Protein AF-A0A496ZUR7-F1 (afdb_monomer_lite)

Radius of gyration: 17.66 Å; chains: 1; bounding box: 45×41×54 Å

Sequence (182 aa):
MNDKGINNLSIQTRVDELNDFTLLHKNFGNVAFRAIQKNNFYSGFSVGMERITRLLKEDKFDIESFRQNPIDGVREFIHGYFADRGGNMPDIFIEGNTVFLETKFCKNCLTIEAEKLAEQCHEDVCAIYCRTFAKGIVSVLEELFPEIVINFYNVSSRRDGKDSDCREAFQILSPKRVENPS

Secondary structure (DSSP, 8-state):
-------TT-HHHHHHHHHHHHHHHHHHTHHHHHHHHHHHHHHHHHHHHHHHHHHHHTT---HHHHHH-HHHHHHHHHHHHHHHH-S-PPEEEEETTEEEEEE-TTS--HHHHHHTTSS---TTHHIIIIIHHHHHHHHHHHHH-TT-EEEEEEEE-TTS-TTPPEEEEEEEE---------

pLDDT: mean 85.4, std 15.64, range [27.67, 97.81]

Structure (mmCIF, N/CA/C/O backbone):
data_AF-A0A496ZUR7-F1
#
_entry.id   AF-A0A496ZUR7-F1
#
loop_
_atom_site.group_PDB
_atom_site.id
_atom_site.type_symbol
_atom_site.label_atom_id
_atom_site.label_alt_id
_atom_site.label_comp_id
_atom_site.label_asym_id
_atom_site.label_entity_id
_atom_site.label_seq_id
_atom_site.pdbx_PDB_ins_code
_atom_site.Cartn_x
_atom_site.Cartn_y
_atom_site.Cartn_z
_atom_site.occupancy
_atom_site.B_iso_or_equiv
_atom_site.auth_seq_id
_atom_site.auth_comp_id
_atom_site.auth_asym_id
_atom_site.auth_atom_id
_atom_site.pdbx_PDB_model_num
ATOM 1 N N . MET A 1 1 ? 8.701 24.672 2.857 1.00 30.58 1 MET A N 1
ATOM 2 C CA . MET A 1 1 ? 8.642 23.196 2.898 1.00 30.58 1 MET A CA 1
ATOM 3 C C . MET A 1 1 ? 7.783 22.786 1.721 1.00 30.58 1 MET A C 1
ATOM 5 O O . MET A 1 1 ? 6.652 23.235 1.657 1.00 30.58 1 MET A O 1
ATOM 9 N N . ASN A 1 2 ? 8.370 22.124 0.722 1.00 27.67 2 ASN A N 1
ATOM 10 C CA . ASN A 1 2 ? 7.708 21.892 -0.562 1.00 27.67 2 ASN A CA 1
ATOM 11 C C . ASN A 1 2 ? 6.607 20.835 -0.434 1.00 27.67 2 ASN A C 1
ATOM 13 O O . ASN A 1 2 ? 6.878 19.721 0.008 1.00 27.67 2 ASN A O 1
ATOM 17 N N . ASP A 1 3 ? 5.418 21.216 -0.896 1.00 30.64 3 ASP A N 1
ATOM 18 C CA . ASP A 1 3 ? 4.193 20.442 -1.132 1.00 30.64 3 ASP A CA 1
ATOM 19 C C . ASP A 1 3 ? 4.401 19.287 -2.135 1.00 30.64 3 ASP A C 1
ATOM 21 O O . ASP A 1 3 ? 3.791 19.215 -3.199 1.00 30.64 3 ASP A O 1
ATOM 25 N N . LYS A 1 4 ? 5.295 18.347 -1.824 1.00 31.62 4 LYS A N 1
ATOM 26 C CA . LYS A 1 4 ? 5.399 17.070 -2.540 1.00 31.62 4 LYS A CA 1
ATOM 27 C C . LYS A 1 4 ? 4.630 15.980 -1.800 1.00 31.62 4 LYS A C 1
ATOM 29 O O . LYS A 1 4 ? 5.147 14.888 -1.586 1.00 31.62 4 LYS A O 1
ATOM 34 N N . GLY A 1 5 ? 3.369 16.258 -1.465 1.00 33.16 5 GLY A N 1
ATOM 35 C CA . GLY A 1 5 ? 2.392 15.174 -1.463 1.00 33.16 5 GLY A CA 1
ATOM 36 C C . GLY A 1 5 ? 2.469 14.547 -2.850 1.00 33.16 5 GLY A C 1
ATOM 37 O O . GLY A 1 5 ? 2.385 15.264 -3.847 1.00 33.16 5 GLY A O 1
ATOM 38 N N . ILE A 1 6 ? 2.785 13.257 -2.932 1.00 39.66 6 ILE A N 1
ATOM 39 C CA . ILE A 1 6 ? 3.025 12.580 -4.205 1.00 39.66 6 ILE A CA 1
ATOM 40 C C . ILE A 1 6 ? 1.783 12.795 -5.075 1.00 39.66 6 ILE A C 1
ATOM 42 O O . ILE A 1 6 ? 0.742 12.189 -4.820 1.00 39.66 6 ILE A O 1
ATOM 46 N N . ASN A 1 7 ? 1.864 13.667 -6.086 1.00 41.81 7 ASN A N 1
ATOM 47 C CA . ASN A 1 7 ? 0.781 13.852 -7.044 1.00 41.81 7 ASN A CA 1
ATOM 48 C C . ASN A 1 7 ? 0.813 12.658 -8.010 1.00 41.81 7 ASN A C 1
ATOM 50 O O . ASN A 1 7 ? 1.237 12.737 -9.161 1.00 41.81 7 ASN A O 1
ATOM 54 N N . ASN A 1 8 ? 0.423 11.506 -7.462 1.00 53.69 8 ASN A N 1
ATOM 55 C CA . ASN A 1 8 ? 0.511 10.148 -7.998 1.00 53.69 8 ASN A CA 1
ATOM 56 C C . ASN A 1 8 ? -0.428 9.893 -9.193 1.00 53.69 8 ASN A C 1
ATOM 58 O O . ASN A 1 8 ? -0.596 8.747 -9.619 1.00 53.69 8 ASN A O 1
ATOM 62 N N . LEU A 1 9 ? -1.055 10.954 -9.703 1.00 63.47 9 LEU A N 1
ATOM 63 C CA . LEU A 1 9 ? -2.026 10.938 -10.791 1.00 63.47 9 LEU A CA 1
ATOM 64 C C . LEU A 1 9 ? -1.414 11.345 -12.142 1.00 63.47 9 LEU A C 1
ATOM 66 O O . LEU A 1 9 ? -2.083 11.231 -13.165 1.00 63.47 9 LEU A O 1
ATOM 70 N N . SER A 1 10 ? -0.155 11.795 -12.171 1.00 80.69 10 SER A N 1
ATOM 71 C CA . SER A 1 10 ? 0.547 12.110 -13.419 1.00 80.69 10 SER A CA 1
ATOM 72 C C . SER A 1 10 ? 1.146 10.854 -14.050 1.00 80.69 10 SER A C 1
ATOM 74 O O . SER A 1 10 ? 1.972 10.172 -13.439 1.00 80.69 10 SER A O 1
ATOM 76 N N . ILE A 1 11 ? 0.777 10.584 -15.305 1.00 85.25 11 ILE A N 1
ATOM 77 C CA . ILE A 1 11 ? 1.391 9.511 -16.095 1.00 85.25 11 ILE A CA 1
ATOM 78 C C . ILE A 1 11 ? 2.898 9.736 -16.277 1.00 85.25 11 ILE A C 1
ATOM 80 O O . ILE A 1 11 ? 3.657 8.781 -16.174 1.00 85.25 11 ILE A O 1
ATOM 84 N N . GLN A 1 12 ? 3.351 10.986 -16.454 1.00 87.88 12 GLN A N 1
ATOM 85 C CA . GLN A 1 12 ? 4.775 11.285 -16.644 1.00 87.88 12 GLN A CA 1
ATOM 86 C C . GLN A 1 12 ? 5.589 10.941 -15.398 1.00 87.88 12 GLN A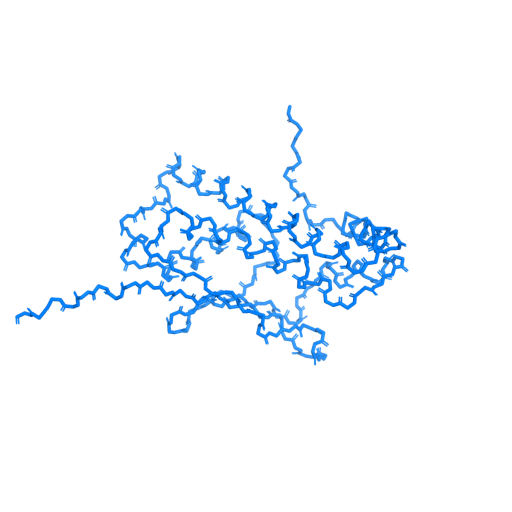 C 1
ATOM 88 O O . GLN A 1 12 ? 6.619 10.291 -15.501 1.00 87.88 12 GLN A O 1
ATOM 93 N N . THR A 1 13 ? 5.083 11.292 -14.212 1.00 85.94 13 THR A N 1
ATOM 94 C CA . THR A 1 13 ? 5.741 10.930 -12.949 1.00 85.94 13 THR A CA 1
ATOM 95 C C . THR A 1 13 ? 5.889 9.418 -12.823 1.00 85.94 13 THR A C 1
ATOM 97 O O . THR A 1 13 ? 6.936 8.938 -12.406 1.00 85.94 13 THR A O 1
ATOM 100 N N . ARG A 1 14 ? 4.868 8.659 -13.237 1.00 85.88 14 ARG A N 1
ATOM 101 C CA . ARG A 1 14 ? 4.922 7.197 -13.230 1.00 85.88 14 ARG A CA 1
ATOM 102 C C . ARG A 1 14 ? 5.961 6.656 -14.214 1.00 85.88 14 ARG A C 1
ATOM 104 O O . ARG A 1 14 ? 6.659 5.711 -13.879 1.00 85.88 14 ARG A O 1
ATOM 111 N N . VAL A 1 15 ? 6.069 7.238 -15.409 1.00 90.06 15 VAL A N 1
ATOM 112 C CA . VAL A 1 15 ? 7.092 6.860 -16.400 1.00 90.06 15 VAL A CA 1
ATOM 113 C C . VAL A 1 15 ? 8.496 7.112 -15.853 1.00 90.06 15 VAL A C 1
ATOM 115 O O . VAL A 1 15 ? 9.341 6.224 -15.936 1.00 90.06 15 VAL A O 1
ATOM 118 N N . ASP A 1 16 ? 8.726 8.275 -15.244 1.00 90.31 16 ASP A N 1
ATOM 119 C CA . ASP A 1 16 ? 10.028 8.636 -14.677 1.00 90.31 16 ASP A CA 1
ATOM 120 C C . ASP A 1 16 ? 10.444 7.649 -13.569 1.00 90.31 16 ASP A C 1
ATOM 122 O O . ASP A 1 16 ? 11.558 7.133 -13.593 1.00 90.31 16 ASP A O 1
ATOM 126 N N . GLU A 1 17 ? 9.527 7.282 -12.665 1.00 88.44 17 GLU A N 1
ATOM 127 C CA . GLU A 1 17 ? 9.782 6.264 -11.631 1.00 88.44 17 GLU A CA 1
ATOM 128 C C . GLU A 1 17 ? 10.154 4.892 -12.225 1.00 88.44 17 GLU A C 1
ATOM 130 O O . GLU A 1 17 ? 11.061 4.218 -11.731 1.00 88.44 17 GLU A O 1
ATOM 135 N N . LEU A 1 18 ? 9.470 4.456 -13.290 1.00 90.56 18 LEU A N 1
ATOM 136 C CA . LEU A 1 18 ? 9.770 3.183 -13.957 1.00 90.56 18 LEU A CA 1
ATOM 137 C C . LEU A 1 18 ? 11.142 3.206 -14.650 1.00 90.56 18 LEU A C 1
ATOM 139 O O . LEU A 1 18 ? 11.869 2.204 -14.636 1.00 90.56 18 LEU A O 1
ATOM 143 N N . ASN A 1 19 ? 11.522 4.347 -15.220 1.00 92.38 19 ASN A N 1
ATOM 144 C CA . ASN A 1 19 ? 12.841 4.540 -15.815 1.00 92.38 19 ASN A CA 1
ATOM 145 C C . ASN A 1 19 ? 13.939 4.562 -14.741 1.00 92.38 19 ASN A C 1
ATOM 147 O O . ASN A 1 19 ? 14.977 3.924 -14.924 1.00 92.38 19 ASN A O 1
ATOM 151 N N . ASP A 1 20 ? 13.689 5.170 -13.580 1.00 91.19 20 ASP A N 1
ATOM 152 C CA . ASP A 1 20 ? 14.600 5.113 -12.432 1.00 91.19 20 ASP A CA 1
ATOM 153 C C . ASP A 1 20 ? 14.812 3.669 -11.952 1.00 91.19 20 ASP A C 1
ATOM 155 O O . ASP A 1 20 ? 15.940 3.266 -11.648 1.00 91.19 20 ASP A O 1
ATOM 159 N N . PHE A 1 21 ? 13.762 2.839 -11.934 1.00 90.69 21 PHE A N 1
ATOM 160 C CA . PHE A 1 21 ? 13.901 1.418 -11.586 1.00 90.69 21 PHE A CA 1
ATOM 161 C C . PHE A 1 21 ? 14.778 0.678 -12.589 1.00 90.69 21 PHE A C 1
ATOM 163 O O . PHE A 1 21 ? 15.628 -0.120 -12.191 1.00 90.69 21 PHE A O 1
ATOM 170 N N . THR A 1 22 ? 14.608 0.972 -13.877 1.00 91.06 22 THR A N 1
ATOM 171 C CA . THR A 1 22 ? 15.433 0.413 -14.952 1.00 91.06 22 THR A CA 1
ATOM 172 C C . THR A 1 22 ? 16.888 0.838 -14.814 1.00 91.06 22 THR A C 1
ATOM 174 O O . THR A 1 22 ? 17.783 -0.003 -14.908 1.00 91.06 22 THR A O 1
ATOM 177 N N . LEU A 1 23 ? 17.144 2.108 -14.504 1.00 94.06 23 LEU A N 1
ATOM 178 C CA . LEU A 1 23 ? 18.488 2.615 -14.260 1.00 94.06 23 LEU A CA 1
ATOM 179 C C . LEU A 1 23 ? 19.146 1.910 -13.068 1.00 94.06 23 LEU A C 1
ATOM 181 O O . LEU A 1 23 ? 20.294 1.469 -13.164 1.00 94.06 23 LEU A O 1
ATOM 185 N N . LEU A 1 24 ? 18.431 1.763 -11.952 1.00 93.44 24 LEU A N 1
ATOM 186 C CA . LEU A 1 24 ? 18.943 1.065 -10.773 1.00 93.44 24 LEU A CA 1
ATOM 187 C C . LEU A 1 24 ? 19.203 -0.417 -11.066 1.00 93.44 24 LEU A C 1
ATOM 189 O O . LEU A 1 24 ? 20.261 -0.935 -10.705 1.00 93.44 24 LEU A O 1
ATOM 193 N N . HIS A 1 25 ? 18.287 -1.095 -11.757 1.00 92.06 25 HIS A N 1
ATOM 194 C CA . HIS A 1 25 ? 18.460 -2.496 -12.146 1.00 92.06 25 HIS A CA 1
ATOM 195 C C . HIS A 1 25 ? 19.657 -2.688 -13.079 1.00 92.06 25 HIS A C 1
ATOM 197 O O . HIS A 1 25 ? 20.478 -3.571 -12.845 1.00 92.06 25 HIS A O 1
ATOM 203 N N . LYS A 1 26 ? 19.843 -1.807 -14.064 1.00 93.81 26 LYS A N 1
ATOM 204 C CA . LYS A 1 26 ? 20.994 -1.839 -14.976 1.00 93.81 26 LYS A CA 1
ATOM 205 C C . LYS A 1 26 ? 22.337 -1.765 -14.243 1.00 93.81 26 LYS A C 1
ATOM 207 O O . LYS A 1 26 ? 23.304 -2.374 -14.690 1.00 93.81 26 LYS A O 1
ATOM 212 N N . ASN A 1 27 ? 22.405 -1.027 -13.134 1.00 96.12 27 ASN A N 1
ATOM 213 C CA . ASN A 1 27 ? 23.645 -0.823 -12.381 1.00 96.12 27 ASN A CA 1
ATOM 214 C C . ASN A 1 27 ? 23.860 -1.842 -11.250 1.00 96.12 27 ASN A C 1
ATOM 216 O O . ASN A 1 27 ? 25.003 -2.171 -10.941 1.00 96.12 27 ASN A O 1
ATOM 220 N N . PHE A 1 28 ? 22.790 -2.348 -10.629 1.00 95.38 28 PHE A N 1
ATOM 221 C CA . PHE A 1 28 ? 22.878 -3.177 -9.416 1.00 95.38 28 PHE A CA 1
ATOM 222 C C . PHE A 1 28 ? 22.182 -4.545 -9.532 1.00 95.38 28 PHE A C 1
ATOM 224 O O . PHE A 1 28 ? 22.152 -5.318 -8.569 1.00 95.38 28 PHE A O 1
ATOM 231 N N . GLY A 1 29 ? 21.609 -4.864 -10.692 1.00 90.44 29 GLY A N 1
ATOM 232 C CA . GLY A 1 29 ? 20.853 -6.088 -10.941 1.00 90.44 29 GLY A CA 1
ATOM 233 C C . GLY A 1 29 ? 19.657 -6.253 -10.000 1.00 90.44 29 GLY A C 1
ATOM 234 O O . GLY A 1 29 ? 19.075 -5.290 -9.501 1.00 90.44 29 GLY A O 1
ATOM 235 N N . ASN A 1 30 ? 19.307 -7.504 -9.694 1.00 86.75 30 ASN A N 1
ATOM 236 C CA . ASN A 1 30 ? 18.124 -7.842 -8.889 1.00 86.75 30 ASN A CA 1
ATOM 237 C C . ASN A 1 30 ? 18.183 -7.346 -7.430 1.00 86.75 30 ASN A C 1
ATOM 239 O O . ASN A 1 30 ? 17.155 -7.295 -6.753 1.00 86.75 30 ASN A O 1
ATOM 243 N N . VAL A 1 31 ? 19.360 -6.960 -6.924 1.00 90.94 31 VAL A N 1
ATOM 244 C CA . VAL A 1 31 ? 19.480 -6.344 -5.592 1.00 90.94 31 VAL A CA 1
ATOM 245 C C . VAL A 1 31 ? 18.790 -4.975 -5.563 1.00 90.94 31 VAL A C 1
ATOM 247 O O . VAL A 1 31 ? 18.214 -4.618 -4.532 1.00 90.94 31 VAL A O 1
ATOM 250 N N . ALA A 1 32 ? 18.752 -4.258 -6.695 1.00 91.81 32 ALA A N 1
ATOM 251 C CA . ALA A 1 32 ? 18.019 -3.001 -6.831 1.00 91.81 32 ALA A CA 1
ATOM 252 C C . ALA A 1 32 ? 16.542 -3.159 -6.458 1.00 91.81 32 ALA A C 1
ATOM 254 O O . ALA A 1 32 ? 16.028 -2.368 -5.675 1.00 91.81 32 ALA A O 1
ATOM 255 N N . PHE A 1 33 ? 15.868 -4.212 -6.933 1.00 89.50 33 PHE A N 1
ATOM 256 C CA . PHE A 1 33 ? 14.445 -4.413 -6.649 1.00 89.50 33 PHE A CA 1
ATOM 257 C C . PHE A 1 33 ? 14.153 -4.595 -5.166 1.00 89.50 33 PHE A C 1
ATOM 259 O O . PHE A 1 33 ? 13.157 -4.071 -4.679 1.00 89.50 33 PHE A O 1
ATOM 266 N N . ARG A 1 34 ? 15.045 -5.249 -4.413 1.00 89.94 34 ARG A N 1
ATOM 267 C CA . ARG A 1 34 ? 14.903 -5.348 -2.951 1.00 89.94 34 ARG A CA 1
ATOM 268 C C . ARG A 1 34 ? 15.015 -3.980 -2.281 1.00 89.94 34 ARG A C 1
ATOM 270 O O . ARG A 1 34 ? 14.271 -3.697 -1.345 1.00 89.94 34 ARG A O 1
ATOM 277 N N . ALA A 1 35 ? 15.939 -3.138 -2.742 1.00 91.50 35 ALA A N 1
ATOM 278 C CA . ALA A 1 35 ? 16.101 -1.782 -2.224 1.00 91.50 35 ALA A CA 1
ATOM 279 C C . ALA A 1 35 ? 14.895 -0.897 -2.577 1.00 91.50 35 ALA A C 1
ATOM 281 O O . ALA A 1 35 ? 14.356 -0.226 -1.701 1.00 91.50 35 ALA A O 1
ATOM 282 N N . ILE A 1 36 ? 14.419 -0.965 -3.823 1.00 91.31 36 ILE A N 1
ATOM 283 C CA . ILE A 1 36 ? 13.227 -0.255 -4.305 1.00 91.31 36 ILE A CA 1
ATOM 284 C C . ILE A 1 36 ? 11.994 -0.694 -3.513 1.00 91.31 36 ILE A C 1
ATOM 286 O O . ILE A 1 36 ? 11.227 0.147 -3.052 1.00 91.31 36 ILE A O 1
ATOM 290 N N . GLN A 1 37 ? 11.822 -1.997 -3.292 1.00 91.12 37 GLN A N 1
ATOM 291 C CA . GLN A 1 37 ? 10.729 -2.532 -2.491 1.00 91.12 37 GLN A CA 1
ATOM 292 C C . GLN A 1 37 ? 10.755 -1.954 -1.070 1.00 91.12 37 GLN A C 1
ATOM 294 O O . GLN A 1 37 ? 9.762 -1.396 -0.611 1.00 91.12 37 GLN A O 1
ATOM 299 N N . LYS A 1 38 ? 11.905 -2.007 -0.386 1.00 92.94 38 LYS A N 1
ATOM 300 C CA . LYS A 1 38 ? 12.055 -1.403 0.948 1.00 92.94 38 LYS A CA 1
ATOM 301 C C . LYS A 1 38 ? 11.746 0.091 0.940 1.00 92.94 38 LYS A C 1
ATOM 303 O O . LYS A 1 38 ? 11.029 0.558 1.817 1.00 92.94 38 LYS A O 1
ATOM 308 N N . ASN A 1 39 ? 12.248 0.826 -0.050 1.00 92.44 39 ASN A N 1
ATOM 309 C CA . ASN A 1 39 ? 11.978 2.253 -0.178 1.00 92.44 39 ASN A CA 1
ATOM 310 C C . ASN A 1 39 ? 10.471 2.530 -0.285 1.00 92.44 39 ASN A C 1
ATOM 312 O O . ASN A 1 39 ? 9.941 3.310 0.497 1.00 92.44 39 ASN A O 1
ATOM 316 N N . ASN A 1 40 ? 9.764 1.822 -1.172 1.00 91.44 40 ASN A N 1
ATOM 317 C CA . ASN A 1 40 ? 8.316 1.975 -1.336 1.00 91.44 40 ASN A CA 1
ATOM 318 C C . ASN A 1 40 ? 7.527 1.573 -0.090 1.00 91.44 40 ASN A C 1
ATOM 320 O O . ASN A 1 40 ? 6.538 2.226 0.237 1.00 91.44 40 ASN A O 1
ATOM 324 N N . PHE A 1 41 ? 7.974 0.540 0.629 1.00 94.81 41 PHE A N 1
ATOM 325 C CA . PHE A 1 41 ? 7.380 0.156 1.907 1.00 94.81 41 PHE A CA 1
ATOM 326 C C . PHE A 1 41 ? 7.465 1.311 2.905 1.00 94.81 41 PHE A C 1
ATOM 328 O O . PHE A 1 41 ? 6.445 1.724 3.446 1.00 94.81 41 PHE A O 1
ATOM 335 N N . TYR A 1 42 ? 8.659 1.876 3.107 1.00 95.88 42 TYR A N 1
ATOM 336 C CA . TYR A 1 42 ? 8.850 2.979 4.050 1.00 95.88 42 TYR A CA 1
ATOM 337 C C . TYR A 1 42 ? 8.159 4.271 3.605 1.00 95.88 42 TYR A C 1
ATOM 339 O O . TYR A 1 42 ? 7.650 5.003 4.450 1.00 95.88 42 TYR A O 1
ATOM 347 N N . SER A 1 43 ? 8.067 4.540 2.300 1.00 93.25 43 SER A N 1
ATOM 348 C CA . SER A 1 43 ? 7.245 5.641 1.789 1.00 93.25 43 SER A CA 1
ATOM 349 C C . SER A 1 43 ? 5.768 5.440 2.133 1.00 93.25 43 SER A C 1
ATOM 351 O O . SER A 1 43 ? 5.129 6.362 2.635 1.00 93.25 43 SER A O 1
ATOM 353 N N . GLY A 1 44 ? 5.237 4.230 1.930 1.00 93.75 44 GLY A N 1
ATOM 354 C CA . GLY A 1 44 ? 3.876 3.879 2.337 1.00 93.75 44 GLY A CA 1
ATOM 355 C C . GLY A 1 44 ? 3.674 4.015 3.845 1.00 93.75 44 GLY A C 1
ATOM 356 O O . GLY A 1 44 ? 2.693 4.606 4.284 1.00 93.75 44 GLY A O 1
ATOM 357 N N . PHE A 1 45 ? 4.639 3.549 4.636 1.00 96.50 45 PHE A N 1
ATOM 358 C CA . PHE A 1 45 ? 4.627 3.660 6.094 1.00 96.50 45 PHE A CA 1
ATOM 359 C C . PHE A 1 45 ? 4.586 5.115 6.568 1.00 96.50 45 PHE A C 1
ATOM 361 O O . PHE A 1 45 ? 3.782 5.453 7.432 1.00 96.50 45 PHE A O 1
ATOM 368 N N . SER A 1 46 ? 5.390 6.000 5.968 1.00 96.69 46 SER A N 1
ATOM 369 C CA . SER A 1 46 ? 5.360 7.440 6.265 1.00 96.69 46 SER A CA 1
ATOM 370 C C . SER A 1 46 ? 3.982 8.040 5.993 1.00 96.69 46 SER A C 1
ATOM 372 O O . SER A 1 46 ? 3.441 8.758 6.830 1.00 96.69 46 SER A O 1
ATOM 374 N N . VAL A 1 47 ? 3.366 7.684 4.862 1.00 94.56 47 VAL A N 1
ATOM 375 C CA . VAL A 1 47 ? 2.006 8.128 4.523 1.00 94.56 47 VAL A CA 1
ATOM 376 C C . VAL A 1 47 ? 0.973 7.576 5.512 1.00 94.56 47 VAL A C 1
ATOM 378 O O . VAL A 1 47 ? 0.061 8.296 5.920 1.00 94.56 47 VAL A O 1
ATOM 381 N N . GLY A 1 48 ? 1.125 6.325 5.952 1.00 96.12 48 GLY A N 1
ATOM 382 C CA . GLY A 1 48 ? 0.315 5.736 7.021 1.00 96.12 48 GLY A CA 1
ATOM 383 C C . GLY A 1 48 ? 0.442 6.507 8.340 1.00 96.12 48 GLY A C 1
ATOM 384 O O . GLY A 1 48 ? -0.574 6.859 8.942 1.00 96.12 48 GLY A O 1
ATOM 385 N N . MET A 1 49 ? 1.670 6.842 8.748 1.00 97.81 49 MET A N 1
ATOM 386 C CA . MET A 1 49 ? 1.974 7.645 9.942 1.00 97.81 49 MET A CA 1
ATOM 387 C C . MET A 1 49 ? 1.352 9.042 9.879 1.00 97.81 49 MET A C 1
ATOM 389 O O . MET A 1 49 ? 0.738 9.502 10.846 1.00 97.81 49 MET A O 1
ATOM 393 N N . GLU A 1 50 ? 1.474 9.722 8.741 1.00 96.06 50 GLU A N 1
ATOM 394 C CA . GLU A 1 50 ? 0.849 11.027 8.512 1.00 96.06 50 GLU A CA 1
ATOM 395 C C . GLU A 1 50 ? -0.672 10.931 8.629 1.00 96.06 50 GLU A C 1
ATOM 397 O O . GLU A 1 50 ? -1.304 11.742 9.314 1.00 96.06 50 GLU A O 1
ATOM 402 N N . ARG A 1 51 ? -1.260 9.900 8.015 1.00 95.44 51 ARG A N 1
ATOM 403 C CA . ARG A 1 51 ? -2.702 9.675 8.022 1.00 95.44 51 ARG A CA 1
ATOM 404 C C . ARG A 1 51 ? -3.239 9.416 9.427 1.00 95.44 51 ARG A C 1
ATOM 406 O O . ARG A 1 51 ? -4.187 10.091 9.824 1.00 95.44 51 ARG A O 1
ATOM 413 N N . ILE A 1 52 ? -2.663 8.475 10.177 1.00 97.06 52 ILE A N 1
ATOM 414 C CA . ILE A 1 52 ? -3.143 8.157 11.531 1.00 97.06 52 ILE A CA 1
ATOM 415 C C . ILE A 1 52 ? -2.984 9.363 12.463 1.00 97.06 52 ILE A C 1
ATOM 417 O O . ILE A 1 52 ? -3.916 9.715 13.181 1.00 97.06 52 ILE A O 1
ATOM 421 N N . THR A 1 53 ? -1.864 10.086 12.363 1.00 97.06 53 THR A N 1
ATOM 422 C CA . THR A 1 53 ? -1.632 11.322 13.124 1.00 97.06 53 THR A CA 1
ATOM 423 C C . THR A 1 53 ? -2.690 12.377 12.813 1.00 97.06 53 THR A C 1
ATOM 425 O O . THR A 1 53 ? -3.192 13.045 13.717 1.00 97.06 53 THR A O 1
ATOM 428 N N . ARG A 1 54 ? -3.040 12.550 11.534 1.00 96.38 54 ARG A N 1
ATOM 429 C CA . ARG A 1 54 ? -4.080 13.488 11.107 1.00 96.38 54 ARG A CA 1
ATOM 430 C C . ARG A 1 54 ? -5.453 13.089 11.646 1.00 96.38 54 ARG A C 1
ATOM 432 O O . ARG A 1 54 ? -6.139 13.944 12.192 1.00 96.38 54 ARG A O 1
ATOM 439 N N . LEU A 1 55 ? -5.833 11.814 11.544 1.00 96.56 55 LEU A N 1
ATOM 440 C CA .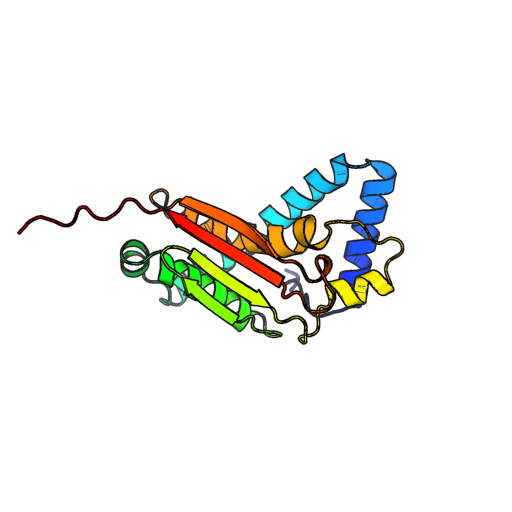 LEU A 1 55 ? -7.111 11.346 12.081 1.00 96.56 55 LEU A CA 1
ATOM 441 C C . LEU A 1 55 ? -7.223 11.564 13.593 1.00 96.56 55 LEU A C 1
ATOM 443 O O . LEU A 1 55 ? -8.272 11.997 14.054 1.00 96.56 55 LEU A O 1
ATOM 447 N N . LEU A 1 56 ? -6.149 11.318 14.349 1.00 96.88 56 LEU A N 1
ATOM 448 C CA . LEU A 1 56 ? -6.112 11.573 15.792 1.00 96.88 56 LEU A CA 1
ATOM 449 C C . LEU A 1 56 ? -6.261 13.068 16.112 1.00 96.88 56 LEU A C 1
ATOM 451 O O . LEU A 1 56 ? -7.001 13.432 17.018 1.00 96.88 56 LEU A O 1
ATOM 455 N N . LYS A 1 57 ? -5.606 13.952 15.347 1.00 97.62 57 LYS A N 1
ATOM 456 C CA . LYS A 1 57 ? -5.757 15.413 15.501 1.00 97.62 57 LYS A CA 1
ATOM 457 C C . LYS A 1 57 ? -7.175 15.902 15.209 1.00 97.62 57 LYS A C 1
ATOM 459 O O . LYS A 1 57 ? -7.593 16.908 15.772 1.00 97.62 57 LYS A O 1
ATOM 464 N N . GLU A 1 58 ? -7.874 15.230 14.301 1.00 96.75 58 GLU A N 1
ATOM 465 C CA . GLU A 1 58 ? -9.241 15.558 13.891 1.00 96.75 58 GLU A CA 1
ATOM 466 C C . GLU A 1 58 ? -10.316 14.842 14.730 1.00 96.75 58 GLU A C 1
ATOM 468 O O . GLU A 1 58 ? -11.494 15.012 14.430 1.00 96.75 58 GLU A O 1
ATOM 473 N N . ASP A 1 59 ? -9.929 14.050 15.738 1.00 95.88 59 ASP A N 1
ATOM 474 C CA . ASP A 1 59 ? -10.827 13.196 16.537 1.00 95.88 59 ASP A CA 1
ATOM 475 C C . ASP A 1 59 ? -11.673 12.229 15.677 1.00 95.88 59 ASP A C 1
ATOM 477 O O . ASP A 1 59 ? -12.852 11.978 15.912 1.00 95.88 59 ASP A O 1
ATOM 481 N N . LYS A 1 60 ? -11.062 11.703 14.607 1.00 95.25 60 LYS A N 1
ATOM 482 C CA . LYS A 1 60 ? -11.682 10.791 13.625 1.00 95.25 60 LYS A CA 1
ATOM 483 C C . LYS A 1 60 ? -11.144 9.364 13.694 1.00 95.25 60 LYS A C 1
ATOM 485 O O . LYS A 1 60 ? -11.392 8.571 12.787 1.00 95.25 60 LYS A O 1
ATOM 490 N N . PHE A 1 61 ? -10.363 9.046 14.720 1.00 96.06 61 PHE A N 1
ATOM 491 C CA . PHE A 1 61 ? -9.876 7.694 14.960 1.00 96.06 61 PHE A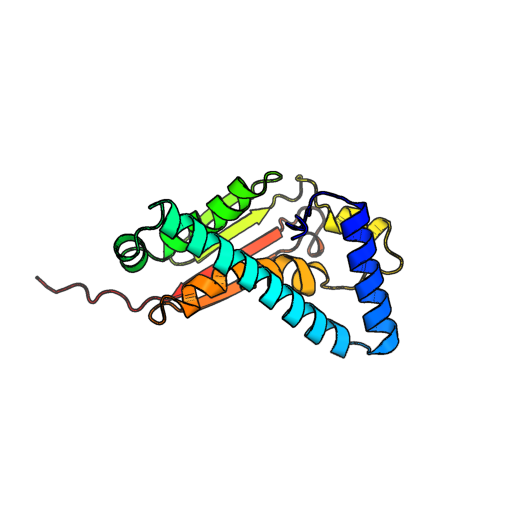 CA 1
ATOM 492 C C . PHE A 1 61 ? -10.033 7.345 16.433 1.00 96.06 61 PHE A C 1
ATOM 494 O O . PHE A 1 61 ? -9.320 7.874 17.283 1.00 96.06 61 PHE A O 1
ATOM 501 N N . ASP A 1 62 ? -10.962 6.436 16.712 1.00 96.12 62 ASP A N 1
ATOM 502 C CA . ASP A 1 62 ? -11.207 5.915 18.049 1.00 96.12 62 ASP A CA 1
ATOM 503 C C . ASP A 1 62 ? -10.344 4.665 18.284 1.00 96.12 62 ASP A C 1
ATOM 505 O O . ASP A 1 62 ? -10.526 3.621 17.653 1.00 96.12 62 ASP A O 1
ATOM 509 N N . ILE A 1 63 ? -9.392 4.794 19.210 1.00 95.50 63 ILE A N 1
ATOM 510 C CA . ILE A 1 63 ? -8.446 3.740 19.598 1.00 95.50 63 ILE A CA 1
ATOM 511 C C . ILE A 1 63 ? -9.167 2.527 20.200 1.00 95.50 63 ILE A C 1
ATOM 513 O O . ILE A 1 63 ? -8.807 1.389 19.901 1.00 95.50 63 ILE A O 1
ATOM 517 N N . GLU A 1 64 ? -10.176 2.744 21.043 1.00 94.88 64 GLU A N 1
ATOM 518 C CA . GLU A 1 64 ? -10.887 1.656 21.717 1.00 94.88 64 GLU A CA 1
ATOM 519 C C . GLU A 1 64 ? -11.829 0.933 20.758 1.00 94.88 64 GLU A C 1
ATOM 521 O O . GLU A 1 64 ? -11.910 -0.297 20.786 1.00 94.88 64 GLU A O 1
ATOM 526 N N . SER A 1 65 ? -12.477 1.671 19.857 1.00 93.88 65 SER A N 1
ATOM 527 C CA . SER A 1 65 ? -13.252 1.090 18.759 1.00 93.88 65 SER A CA 1
ATOM 528 C C . SER A 1 65 ? -12.367 0.233 17.849 1.00 93.88 65 SER A C 1
ATOM 530 O O . SER A 1 65 ? -12.696 -0.924 17.576 1.00 93.88 65 SER A O 1
ATOM 532 N N . PHE A 1 66 ? -11.186 0.738 17.464 1.00 95.12 66 PHE A N 1
ATOM 533 C CA . PHE A 1 66 ? -10.226 -0.021 16.659 1.00 95.12 66 PHE A CA 1
ATOM 534 C C . PHE A 1 66 ? -9.790 -1.318 17.352 1.00 95.12 66 PHE A C 1
ATOM 536 O O . PHE A 1 66 ? -9.799 -2.380 16.735 1.00 95.12 66 PHE A O 1
ATOM 543 N N . ARG A 1 67 ? -9.468 -1.269 18.650 1.00 93.19 67 ARG A N 1
ATOM 544 C CA . ARG A 1 67 ? -9.112 -2.467 19.433 1.00 93.19 67 ARG A CA 1
ATOM 545 C C . ARG A 1 67 ? -10.233 -3.499 19.492 1.00 93.19 67 ARG A C 1
ATOM 547 O O . ARG A 1 67 ? -9.967 -4.697 19.553 1.00 93.19 67 ARG A O 1
ATOM 554 N N . GLN A 1 68 ? -11.485 -3.050 19.521 1.00 92.94 68 GLN A N 1
ATOM 555 C CA . GLN A 1 68 ? -12.653 -3.929 19.565 1.00 92.94 68 GLN A CA 1
ATOM 556 C C . GLN A 1 68 ? -12.955 -4.578 18.219 1.00 92.94 68 GLN A C 1
ATOM 558 O O . GLN A 1 68 ? -13.416 -5.719 18.189 1.00 92.94 68 GLN A O 1
ATOM 563 N N . ASN A 1 69 ? -12.691 -3.869 17.123 1.00 94.75 69 ASN A N 1
ATOM 564 C CA . ASN A 1 69 ? -12.944 -4.348 15.773 1.00 94.75 69 ASN A CA 1
ATOM 565 C C . ASN A 1 69 ? -11.829 -3.909 14.803 1.00 94.75 69 ASN A C 1
ATOM 567 O O . ASN A 1 69 ? -12.025 -3.016 13.972 1.00 94.75 69 ASN A O 1
ATOM 571 N N . PRO A 1 70 ? -10.650 -4.553 14.868 1.00 95.12 70 PRO A N 1
ATOM 572 C CA . PRO A 1 70 ? -9.507 -4.153 14.052 1.00 95.12 70 PRO A CA 1
ATOM 573 C C . PRO A 1 70 ? -9.721 -4.445 12.563 1.00 95.12 70 PRO A C 1
ATOM 575 O O . PRO A 1 70 ? -9.106 -3.797 11.721 1.00 95.12 70 PRO A O 1
ATOM 578 N N . ILE A 1 71 ? -10.603 -5.390 12.215 1.00 96.06 71 ILE A N 1
ATOM 579 C CA . ILE A 1 71 ? -10.911 -5.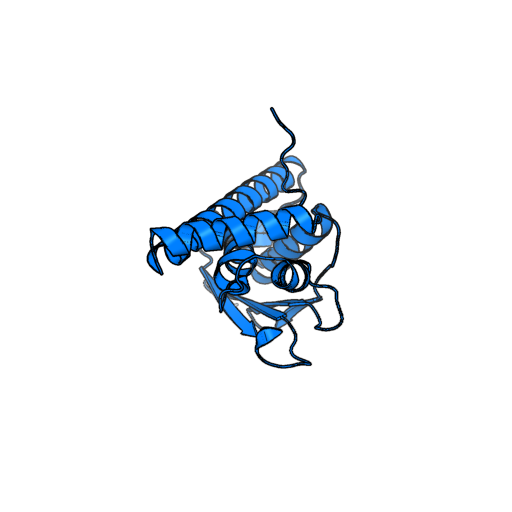728 10.819 1.00 96.06 71 ILE A CA 1
ATOM 580 C C . ILE A 1 71 ? -11.610 -4.545 10.140 1.00 96.06 71 ILE A C 1
ATOM 582 O O . ILE A 1 71 ? -11.142 -4.067 9.103 1.00 96.06 71 ILE A O 1
ATOM 586 N N . ASP A 1 72 ? -12.685 -4.025 10.742 1.00 95.88 72 ASP A N 1
ATOM 587 C CA . ASP A 1 72 ? -13.333 -2.815 10.227 1.00 95.88 72 ASP A CA 1
ATOM 588 C C . ASP A 1 72 ? -12.421 -1.597 10.327 1.00 95.88 72 ASP A C 1
ATOM 590 O O . ASP A 1 72 ? -12.360 -0.806 9.388 1.00 95.88 72 ASP A O 1
ATOM 594 N N . GLY A 1 73 ? -11.638 -1.485 11.402 1.00 95.75 73 GLY A N 1
ATOM 595 C CA . GLY A 1 73 ? -10.649 -0.424 11.552 1.00 95.75 73 GLY A CA 1
ATOM 596 C C . GLY A 1 73 ? -9.648 -0.366 10.392 1.00 95.75 73 GLY A C 1
ATOM 597 O O . GLY A 1 73 ? -9.412 0.701 9.825 1.00 95.75 73 GLY A O 1
ATOM 598 N N . VAL A 1 74 ? -9.095 -1.511 9.976 1.00 96.31 74 VAL A N 1
ATOM 599 C CA . VAL A 1 74 ? -8.208 -1.606 8.803 1.00 96.31 74 VAL A CA 1
ATOM 600 C C . VAL A 1 74 ? -8.960 -1.254 7.516 1.00 96.31 74 VAL A C 1
ATOM 602 O O . VAL A 1 74 ? -8.445 -0.474 6.710 1.00 96.31 74 VAL A O 1
ATOM 605 N N . ARG A 1 75 ? -10.185 -1.767 7.324 1.00 96.50 75 ARG A N 1
ATOM 606 C CA . ARG A 1 75 ? -11.031 -1.446 6.159 1.00 96.50 75 ARG A CA 1
ATOM 607 C C . ARG A 1 75 ? -11.243 0.061 6.021 1.00 96.50 75 ARG A C 1
ATOM 609 O O . ARG A 1 75 ? -11.020 0.621 4.947 1.00 96.50 75 ARG A O 1
ATOM 616 N N . GLU A 1 76 ? -11.653 0.724 7.095 1.00 95.94 76 GLU A N 1
ATOM 617 C CA . GLU A 1 76 ? -11.914 2.165 7.132 1.00 95.94 76 GLU A CA 1
ATOM 618 C C . GLU A 1 76 ? -10.636 2.983 6.969 1.00 95.94 76 GLU A C 1
ATOM 620 O O . GLU A 1 76 ? -10.624 4.007 6.274 1.00 95.94 76 GLU A O 1
ATOM 625 N N . PHE A 1 77 ? -9.529 2.512 7.545 1.00 96.19 77 PHE A N 1
ATOM 626 C CA . PHE A 1 77 ? -8.237 3.153 7.383 1.00 96.19 77 PHE A CA 1
ATOM 627 C C . PHE A 1 77 ? -7.809 3.182 5.911 1.00 96.19 77 PHE A C 1
ATOM 629 O O . PHE A 1 77 ? -7.489 4.262 5.399 1.00 96.19 77 PHE A O 1
ATOM 636 N N . ILE A 1 78 ? -7.887 2.040 5.218 1.00 93.75 78 ILE A N 1
ATOM 637 C CA . ILE A 1 78 ? -7.587 1.916 3.785 1.00 93.75 78 ILE A CA 1
ATOM 638 C C . ILE A 1 78 ? -8.569 2.754 2.963 1.00 93.75 78 ILE A C 1
ATOM 640 O O . ILE A 1 78 ? -8.139 3.573 2.153 1.00 93.75 78 ILE A O 1
ATOM 644 N N . HIS A 1 79 ? -9.875 2.609 3.190 1.00 93.62 79 HIS A N 1
ATOM 645 C CA . HIS A 1 79 ? -10.893 3.359 2.454 1.00 93.62 79 HIS A CA 1
ATOM 646 C C . HIS A 1 79 ? -10.671 4.871 2.555 1.00 93.62 79 HIS A C 1
ATOM 648 O O . HIS A 1 79 ? -10.662 5.571 1.542 1.00 93.62 79 HIS A O 1
ATOM 654 N N . GLY A 1 80 ? -10.417 5.381 3.763 1.00 92.00 80 GLY A N 1
ATOM 655 C CA . GLY A 1 80 ? -10.137 6.799 3.963 1.00 92.00 80 GLY A CA 1
ATOM 656 C C . GLY A 1 80 ? -8.867 7.265 3.249 1.00 92.00 80 GLY A C 1
ATOM 657 O O . GLY A 1 80 ? -8.884 8.349 2.683 1.00 92.00 80 GLY A O 1
ATOM 658 N N . TYR A 1 81 ? -7.815 6.440 3.156 1.00 90.81 81 TYR A N 1
ATOM 659 C CA . TYR A 1 81 ? -6.630 6.783 2.355 1.00 90.81 81 TYR A CA 1
ATOM 660 C C . TYR A 1 81 ? -6.987 7.002 0.874 1.00 90.81 81 TYR A C 1
ATOM 662 O O . TYR A 1 81 ? -6.565 7.990 0.270 1.00 90.81 81 TYR A O 1
ATOM 670 N N . PHE A 1 82 ? -7.788 6.108 0.285 1.00 87.25 82 PHE A N 1
ATOM 671 C CA . PHE A 1 82 ? -8.227 6.246 -1.106 1.00 87.25 82 PHE A CA 1
ATOM 672 C C . PHE A 1 82 ? -9.185 7.429 -1.309 1.00 87.25 82 PHE A C 1
ATOM 674 O O . PHE A 1 82 ? -9.141 8.063 -2.365 1.00 87.25 82 PHE A O 1
ATOM 681 N N . ALA A 1 83 ? -10.009 7.747 -0.309 1.00 87.44 83 ALA A N 1
ATOM 682 C CA . ALA A 1 83 ? -10.896 8.906 -0.333 1.00 87.44 83 ALA A CA 1
ATOM 683 C C . ALA A 1 83 ? -10.116 10.230 -0.242 1.00 87.44 83 ALA A C 1
ATOM 685 O O . ALA A 1 83 ? -10.386 11.142 -1.020 1.00 87.44 83 ALA A O 1
ATOM 686 N N . ASP A 1 84 ? -9.118 10.312 0.645 1.00 83.94 84 ASP A N 1
ATOM 687 C CA . ASP A 1 84 ? -8.294 11.508 0.869 1.00 83.94 84 ASP A CA 1
ATOM 688 C C . ASP A 1 84 ? -7.531 11.931 -0.399 1.00 83.94 84 ASP A C 1
ATOM 690 O O . ASP A 1 84 ? -7.429 13.115 -0.710 1.00 83.94 84 ASP A O 1
ATOM 694 N N . ARG A 1 85 ? -6.973 10.960 -1.135 1.00 76.69 85 A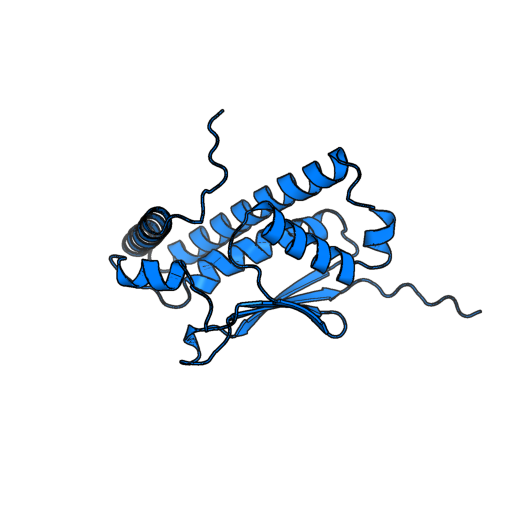RG A N 1
ATOM 695 C CA . ARG A 1 85 ? -6.098 11.221 -2.294 1.00 76.69 85 ARG A CA 1
ATOM 696 C C . ARG A 1 85 ? -6.841 11.623 -3.574 1.00 76.69 85 ARG A C 1
ATOM 698 O O . ARG A 1 85 ? -6.220 12.162 -4.486 1.00 76.69 85 ARG A O 1
ATOM 705 N N . GLY A 1 86 ? -8.135 11.313 -3.673 1.00 65.19 86 GLY A N 1
ATOM 706 C CA . GLY A 1 86 ? -8.885 11.382 -4.930 1.00 65.19 86 GLY A CA 1
ATOM 707 C C . GLY A 1 86 ? -8.413 10.370 -5.995 1.00 65.19 86 GLY A C 1
ATOM 708 O O . GLY A 1 86 ? -7.287 9.877 -5.991 1.00 65.19 86 GLY A O 1
ATOM 709 N N . GLY A 1 87 ? -9.295 10.009 -6.931 1.00 67.81 87 GLY A N 1
ATOM 710 C CA . GLY A 1 87 ? -8.997 9.072 -8.027 1.00 67.81 87 GLY A CA 1
ATOM 711 C C . GLY A 1 87 ? -9.827 7.788 -7.981 1.00 67.81 87 GLY A C 1
ATOM 712 O O . GLY A 1 87 ? -10.931 7.772 -7.441 1.00 67.81 87 GLY A O 1
ATOM 713 N N . ASN A 1 88 ? -9.316 6.707 -8.582 1.00 71.94 88 ASN A N 1
ATOM 714 C CA . ASN A 1 88 ? -10.032 5.429 -8.627 1.00 71.94 88 ASN A CA 1
ATOM 715 C C . ASN A 1 88 ? -10.123 4.824 -7.218 1.00 71.94 88 ASN A C 1
ATOM 717 O O . ASN A 1 88 ? -9.097 4.454 -6.635 1.00 71.94 88 ASN A O 1
ATOM 721 N N . MET A 1 89 ? -11.353 4.740 -6.706 1.00 84.00 89 MET A N 1
ATOM 722 C CA . MET A 1 89 ? -11.702 3.997 -5.499 1.00 84.00 89 MET A CA 1
ATOM 723 C C . MET A 1 89 ? -11.813 2.506 -5.859 1.00 84.00 89 MET A C 1
ATOM 725 O O . MET A 1 89 ? -12.612 2.168 -6.739 1.00 84.00 89 MET A O 1
ATOM 729 N N . PRO A 1 90 ? -10.993 1.634 -5.258 1.00 87.75 90 PRO A N 1
ATOM 730 C CA . PRO A 1 90 ? -11.174 0.192 -5.358 1.00 87.75 90 PRO A CA 1
ATOM 731 C C . PRO A 1 90 ? -12.407 -0.260 -4.571 1.00 87.75 90 PRO A C 1
ATOM 733 O O . PRO A 1 90 ? -12.846 0.418 -3.642 1.00 87.75 90 PRO A O 1
ATOM 736 N N . ASP A 1 91 ? -12.931 -1.432 -4.911 1.00 92.69 91 ASP A N 1
ATOM 737 C CA . ASP A 1 91 ? -13.910 -2.117 -4.078 1.00 92.69 91 ASP A CA 1
ATOM 738 C C . ASP A 1 91 ? -13.181 -2.636 -2.828 1.00 92.69 91 ASP A C 1
ATOM 740 O O . ASP A 1 91 ? -12.184 -3.355 -2.931 1.00 92.69 91 ASP A O 1
ATOM 744 N N . ILE A 1 92 ? -13.643 -2.229 -1.643 1.00 94.94 92 ILE A N 1
ATOM 745 C CA . ILE A 1 92 ? -13.043 -2.611 -0.359 1.00 94.94 92 ILE A CA 1
ATOM 746 C C . ILE A 1 92 ? -14.098 -3.338 0.465 1.00 94.94 92 ILE A C 1
ATOM 748 O O . ILE A 1 92 ? -15.111 -2.748 0.844 1.00 94.94 92 ILE A O 1
ATOM 752 N N . PHE A 1 93 ? -13.859 -4.610 0.760 1.00 96.38 93 PHE A N 1
ATOM 753 C CA . PHE A 1 93 ? -14.822 -5.474 1.441 1.00 96.38 93 PHE A CA 1
ATOM 754 C C . PHE A 1 93 ? -14.134 -6.430 2.419 1.00 96.38 93 PHE A C 1
ATOM 756 O O . PHE A 1 93 ? -12.916 -6.592 2.394 1.00 96.38 93 PHE A O 1
ATOM 763 N N . ILE A 1 94 ? -14.920 -7.030 3.313 1.00 96.88 94 ILE A N 1
ATOM 764 C CA . ILE A 1 94 ? -14.448 -7.978 4.327 1.00 96.88 94 ILE A CA 1
ATOM 765 C C . ILE A 1 94 ? -14.987 -9.366 3.997 1.00 96.88 94 ILE A C 1
ATOM 767 O O . ILE A 1 94 ? -16.185 -9.520 3.768 1.00 96.88 94 ILE A O 1
ATOM 771 N N . GLU A 1 95 ? -14.125 -10.379 4.057 1.00 96.62 95 GLU A N 1
ATOM 772 C CA . GLU A 1 95 ? -14.543 -11.778 4.167 1.00 96.62 95 GLU A CA 1
ATOM 773 C C . GLU A 1 95 ? -13.811 -12.421 5.350 1.00 96.62 95 GLU A C 1
ATOM 775 O O . GLU A 1 95 ? -12.580 -12.484 5.389 1.00 96.62 95 GLU A O 1
ATOM 780 N N . GLY A 1 96 ? -14.565 -12.880 6.353 1.00 94.19 96 GLY A N 1
ATOM 781 C CA . GLY A 1 96 ? -13.993 -13.434 7.580 1.00 94.19 96 GLY A CA 1
ATOM 782 C C . GLY A 1 96 ? -13.113 -12.418 8.312 1.00 94.19 96 GLY A C 1
ATOM 783 O O . GLY A 1 96 ? -13.581 -11.356 8.710 1.00 94.19 96 GLY A O 1
ATOM 784 N N . ASN A 1 97 ? -11.837 -12.753 8.494 1.00 95.25 97 ASN A N 1
ATOM 785 C CA . ASN A 1 97 ? -10.844 -11.877 9.115 1.00 95.25 97 ASN A CA 1
ATOM 786 C C . ASN A 1 97 ? -9.945 -11.161 8.096 1.00 95.25 97 ASN A C 1
ATOM 788 O O . ASN A 1 97 ? -8.849 -10.720 8.442 1.00 95.25 97 ASN A O 1
ATOM 792 N N . THR A 1 98 ? -10.373 -11.076 6.839 1.00 96.75 98 THR A N 1
ATOM 793 C CA . THR A 1 98 ? -9.579 -10.511 5.752 1.00 96.75 98 THR A CA 1
ATOM 794 C C . THR A 1 98 ? -10.280 -9.311 5.137 1.00 96.75 98 THR A C 1
ATOM 796 O O . THR A 1 98 ? -11.440 -9.391 4.740 1.00 96.75 98 THR A O 1
ATOM 799 N N . VAL A 1 99 ? -9.551 -8.203 5.027 1.00 97.31 99 VAL A N 1
ATOM 800 C CA . VAL A 1 99 ? -9.942 -7.029 4.245 1.00 97.31 99 VAL A CA 1
ATOM 801 C C . VAL A 1 99 ? -9.354 -7.175 2.847 1.00 97.31 99 VAL A C 1
ATOM 803 O O . VAL A 1 99 ? -8.138 -7.295 2.687 1.00 97.31 99 VAL A O 1
ATOM 806 N N . PHE A 1 100 ? -10.212 -7.152 1.837 1.00 96.31 100 PHE A N 1
ATOM 807 C CA . PHE A 1 100 ? -9.827 -7.190 0.435 1.00 96.31 100 PHE A CA 1
ATOM 808 C C . PHE A 1 100 ? -9.848 -5.796 -0.173 1.00 96.31 100 PHE A C 1
ATOM 810 O O . PHE A 1 100 ? -10.718 -4.976 0.122 1.00 96.31 100 PHE A O 1
ATOM 817 N N . LEU A 1 101 ? -8.882 -5.562 -1.052 1.00 94.00 101 LEU A N 1
ATOM 818 C CA . LEU A 1 101 ? -8.773 -4.398 -1.911 1.00 94.00 101 LEU A CA 1
ATOM 819 C C . LEU A 1 101 ? -8.834 -4.892 -3.353 1.00 94.00 101 LEU A C 1
ATOM 821 O O . LEU A 1 101 ? -7.946 -5.628 -3.777 1.00 94.00 101 LEU A O 1
ATOM 825 N N . GLU A 1 102 ? -9.860 -4.509 -4.105 1.00 91.75 102 GLU A N 1
ATOM 826 C CA . GLU A 1 102 ? -10.027 -4.948 -5.486 1.00 91.75 102 GLU A CA 1
ATOM 827 C C . GLU A 1 102 ? -10.156 -3.774 -6.452 1.00 91.75 102 GLU A C 1
ATOM 829 O O . GLU A 1 102 ? -11.043 -2.931 -6.350 1.00 91.75 102 GLU A O 1
ATOM 834 N N . THR A 1 103 ? -9.284 -3.736 -7.457 1.00 86.75 103 THR A N 1
ATOM 835 C CA . THR A 1 103 ? -9.405 -2.795 -8.571 1.00 86.75 103 THR A CA 1
ATOM 836 C C . THR A 1 103 ? -9.775 -3.543 -9.843 1.00 86.75 103 THR A C 1
ATOM 838 O O . THR A 1 103 ? -8.913 -4.163 -10.481 1.00 86.75 103 THR A O 1
ATOM 841 N N . LYS A 1 104 ? -11.041 -3.407 -10.254 1.00 82.88 104 LYS A N 1
ATOM 842 C CA . LYS A 1 104 ? -11.587 -4.040 -11.461 1.00 82.88 104 LYS A CA 1
ATOM 843 C C . LYS A 1 104 ? -10.737 -3.799 -12.701 1.00 82.88 104 LYS A C 1
ATOM 845 O O . LYS A 1 104 ? -10.306 -2.665 -12.916 1.00 82.88 104 LYS A O 1
ATOM 850 N N . PHE A 1 105 ? -10.535 -4.814 -13.539 1.00 75.25 105 PHE A N 1
ATOM 851 C CA . PHE A 1 105 ? -9.710 -4.740 -14.755 1.00 75.25 105 PHE A CA 1
ATOM 852 C C . PHE A 1 105 ? -10.105 -3.570 -15.674 1.00 75.25 105 PHE A C 1
ATOM 854 O O . PHE A 1 105 ? -9.242 -2.903 -16.241 1.00 75.25 105 PHE A O 1
ATOM 861 N N . CYS A 1 106 ? -11.407 -3.270 -15.753 1.00 63.97 106 CYS A N 1
ATOM 862 C CA . CYS A 1 106 ? -11.980 -2.220 -16.594 1.00 63.97 106 CYS A CA 1
ATOM 863 C C . CYS A 1 106 ? -11.639 -0.790 -16.140 1.00 63.97 106 CYS A C 1
ATOM 865 O O . CYS A 1 106 ? -11.865 0.167 -16.880 1.00 63.97 106 CYS A O 1
ATOM 867 N N . LYS A 1 107 ? -11.106 -0.613 -14.927 1.00 76.00 107 LYS A N 1
ATOM 868 C CA . LYS A 1 107 ? -10.659 0.692 -14.426 1.00 76.00 107 LYS A CA 1
ATOM 869 C C . LYS A 1 107 ? -9.274 1.015 -14.963 1.00 76.00 107 LYS A C 1
ATOM 871 O O . LYS A 1 107 ? -8.416 0.138 -15.002 1.00 76.00 107 LYS A O 1
ATOM 876 N N . ASN A 1 108 ? -9.009 2.279 -15.281 1.00 75.00 108 ASN A N 1
ATOM 877 C CA . ASN A 1 108 ? -7.676 2.677 -15.725 1.00 75.00 108 ASN A CA 1
ATOM 878 C C . ASN A 1 108 ? -6.599 2.413 -14.642 1.00 75.00 108 ASN A C 1
ATOM 880 O O . ASN A 1 108 ? -6.812 2.713 -13.464 1.00 75.00 108 ASN A O 1
ATOM 884 N N . CYS A 1 109 ? -5.450 1.863 -15.047 1.00 80.50 109 CYS A N 1
ATOM 885 C CA . CYS A 1 109 ? -4.262 1.677 -14.218 1.00 80.50 109 CYS A CA 1
ATOM 886 C C . CYS A 1 109 ? -3.094 2.469 -14.813 1.00 80.50 109 CYS A C 1
ATOM 888 O O . CYS A 1 109 ? -2.472 2.036 -15.782 1.00 80.50 109 CYS A O 1
ATOM 890 N N . LEU A 1 110 ? -2.761 3.590 -14.167 1.00 80.81 110 LEU A N 1
ATOM 891 C CA . LEU A 1 110 ? -1.668 4.474 -14.586 1.00 80.81 110 LEU A CA 1
ATOM 892 C C . LEU A 1 110 ? -0.320 3.749 -14.697 1.00 80.81 110 LEU A C 1
ATOM 894 O O . LEU A 1 110 ? 0.484 4.104 -15.548 1.00 80.81 110 LEU A O 1
ATOM 898 N N . THR A 1 111 ? -0.066 2.727 -13.873 1.00 84.88 111 THR A N 1
ATOM 899 C CA . THR A 1 111 ? 1.170 1.931 -13.960 1.00 84.88 111 THR A CA 1
ATOM 900 C C . THR A 1 111 ? 1.242 1.157 -15.274 1.00 84.88 111 THR A C 1
ATOM 902 O O . THR A 1 111 ? 2.259 1.228 -15.949 1.00 84.88 111 THR A O 1
ATOM 905 N N . ILE A 1 112 ? 0.153 0.496 -15.683 1.00 84.50 112 ILE A N 1
ATOM 906 C CA . ILE A 1 112 ? 0.094 -0.225 -16.967 1.00 84.50 112 ILE A CA 1
ATOM 907 C C . ILE A 1 112 ? 0.216 0.747 -18.146 1.00 84.50 112 ILE A C 1
ATOM 909 O O . ILE A 1 112 ? 0.811 0.415 -19.168 1.00 84.50 112 ILE A O 1
ATOM 913 N N . GLU A 1 113 ? -0.358 1.946 -18.037 1.00 86.75 113 GLU A N 1
ATOM 914 C CA . GLU A 1 113 ? -0.203 2.973 -19.070 1.00 86.75 113 GLU A CA 1
ATOM 915 C C . GLU A 1 113 ? 1.238 3.483 -19.161 1.00 86.75 113 GLU A C 1
ATOM 917 O O . GLU A 1 113 ? 1.774 3.583 -20.262 1.00 86.75 113 GLU A O 1
ATOM 922 N N . ALA A 1 114 ? 1.882 3.741 -18.023 1.00 88.00 114 ALA A N 1
ATOM 923 C CA . ALA A 1 114 ? 3.263 4.206 -17.962 1.00 88.00 114 ALA A CA 1
ATOM 924 C C . ALA A 1 114 ? 4.267 3.161 -18.462 1.00 88.00 114 ALA A C 1
ATOM 926 O O . ALA A 1 114 ? 5.231 3.514 -19.129 1.00 88.00 114 ALA A O 1
ATOM 927 N N . GLU A 1 115 ? 4.028 1.872 -18.222 1.00 88.19 115 GLU A N 1
ATOM 928 C CA . GLU A 1 115 ? 4.885 0.799 -18.745 1.00 88.19 115 GLU A CA 1
ATOM 929 C C . GLU A 1 115 ? 4.963 0.771 -20.270 1.00 88.19 115 GLU A C 1
ATOM 931 O O . GLU A 1 115 ? 5.992 0.388 -20.816 1.00 88.19 115 GLU A O 1
ATOM 936 N N . LYS A 1 116 ? 3.906 1.202 -20.970 1.00 88.75 116 LYS A N 1
ATOM 937 C CA . LYS A 1 116 ? 3.916 1.307 -22.441 1.00 88.75 116 LYS A CA 1
ATOM 938 C C . LYS A 1 116 ? 4.854 2.405 -22.946 1.00 88.75 116 LYS A C 1
ATOM 940 O O . LYS A 1 116 ? 5.157 2.434 -24.135 1.00 88.75 116 LYS A O 1
ATOM 945 N N . LEU A 1 117 ? 5.240 3.326 -22.066 1.00 90.44 117 LEU A N 1
ATOM 946 C CA . LEU A 1 117 ? 6.060 4.497 -22.364 1.00 90.44 117 LEU A CA 1
ATOM 947 C C . LEU A 1 117 ? 7.464 4.406 -21.742 1.00 90.44 117 LEU A C 1
ATOM 949 O O . LEU A 1 117 ? 8.349 5.150 -22.153 1.00 90.44 117 LEU A O 1
ATOM 953 N N . ALA A 1 118 ? 7.661 3.533 -20.751 1.00 88.62 118 ALA A N 1
ATOM 954 C CA . ALA A 1 118 ? 8.934 3.346 -20.064 1.00 88.62 118 ALA A CA 1
ATOM 955 C C . ALA A 1 118 ? 9.980 2.657 -20.958 1.00 88.62 118 ALA A C 1
ATOM 957 O O . ALA A 1 118 ? 9.644 1.876 -21.849 1.00 88.62 118 ALA A O 1
ATOM 958 N N . GLU A 1 119 ? 11.262 2.909 -20.682 1.00 87.56 119 GLU A N 1
ATOM 959 C CA . GLU A 1 119 ? 12.394 2.339 -21.430 1.00 87.56 119 GLU A CA 1
ATOM 960 C C . GLU A 1 119 ? 12.428 0.809 -21.361 1.00 87.56 119 GLU A C 1
ATOM 962 O O . GLU A 1 119 ? 12.797 0.138 -22.327 1.00 87.56 119 GLU A O 1
ATOM 967 N N . GLN A 1 120 ? 12.042 0.255 -20.212 1.00 86.75 120 GLN A N 1
ATOM 968 C CA . GLN A 1 120 ? 11.960 -1.177 -19.986 1.00 86.75 120 GLN A CA 1
ATOM 969 C C . GLN A 1 120 ? 10.840 -1.498 -18.994 1.00 86.75 120 GLN A C 1
ATOM 971 O O . GLN A 1 120 ? 10.676 -0.845 -17.964 1.00 86.75 120 GLN A O 1
ATOM 976 N N . CYS A 1 121 ? 10.092 -2.557 -19.297 1.00 79.31 121 CYS A N 1
ATOM 977 C CA . CYS A 1 121 ? 9.111 -3.144 -18.397 1.00 79.31 121 CYS A CA 1
ATOM 978 C C . CYS A 1 121 ? 9.762 -4.300 -17.630 1.00 79.31 121 CYS A C 1
ATOM 980 O O . CYS A 1 121 ? 10.347 -5.197 -18.240 1.00 79.31 121 CYS A O 1
ATOM 982 N N . HIS A 1 122 ? 9.632 -4.300 -16.305 1.00 81.06 122 HIS A N 1
ATOM 983 C CA . HIS A 1 122 ? 10.095 -5.398 -15.454 1.00 81.06 122 HIS A CA 1
ATOM 984 C C . HIS A 1 122 ? 8.904 -6.222 -14.974 1.00 81.06 122 HIS A C 1
ATOM 986 O O . HIS A 1 122 ? 7.862 -5.669 -14.606 1.00 81.06 122 HIS A O 1
ATOM 992 N N . GLU A 1 123 ? 9.058 -7.546 -14.966 1.00 71.06 123 GLU A N 1
ATOM 993 C CA . GLU A 1 123 ? 8.091 -8.433 -14.319 1.00 71.06 123 GLU A CA 1
ATOM 994 C C . GLU A 1 123 ? 7.949 -8.043 -12.835 1.00 71.06 123 GLU A C 1
ATOM 996 O O . GLU A 1 123 ? 8.879 -7.530 -12.213 1.00 71.06 123 GLU A O 1
ATOM 1001 N N . ASP A 1 124 ? 6.746 -8.204 -12.280 1.00 75.69 124 ASP A N 1
ATOM 1002 C CA . ASP A 1 124 ? 6.417 -7.891 -10.881 1.00 75.69 124 ASP A CA 1
ATOM 1003 C C . ASP A 1 124 ? 6.529 -6.428 -10.422 1.00 75.69 124 ASP A C 1
ATOM 1005 O O . ASP A 1 124 ? 6.402 -6.153 -9.224 1.00 75.69 124 ASP A O 1
ATOM 1009 N N . VAL A 1 125 ? 6.658 -5.449 -11.326 1.00 79.12 125 VAL A N 1
ATOM 1010 C CA . VAL A 1 125 ? 6.768 -4.032 -10.924 1.00 79.12 125 VAL A CA 1
ATOM 1011 C C . VAL A 1 125 ? 5.619 -3.568 -10.018 1.00 79.12 125 VAL A C 1
ATOM 1013 O O . VAL A 1 125 ? 5.847 -2.842 -9.053 1.00 79.12 125 VAL A O 1
ATOM 1016 N N . CYS A 1 126 ? 4.390 -4.052 -10.233 1.00 79.56 126 CYS A N 1
ATOM 1017 C CA . CYS A 1 126 ? 3.256 -3.751 -9.354 1.00 79.56 126 CYS A CA 1
ATOM 1018 C C . CYS A 1 126 ? 3.457 -4.286 -7.928 1.00 79.56 126 CYS A C 1
ATOM 1020 O O . CYS A 1 126 ? 3.074 -3.615 -6.969 1.00 79.56 126 CYS A O 1
ATOM 1022 N N . ALA A 1 127 ? 4.059 -5.469 -7.776 1.00 77.50 127 ALA A N 1
ATOM 1023 C CA . ALA A 1 127 ? 4.356 -6.058 -6.474 1.00 77.50 127 ALA A CA 1
ATOM 1024 C C . ALA A 1 127 ? 5.476 -5.291 -5.752 1.00 77.50 127 ALA A C 1
ATOM 1026 O O . ALA A 1 127 ? 5.360 -4.997 -4.560 1.00 77.50 127 ALA A O 1
ATOM 1027 N N . ILE A 1 128 ? 6.522 -4.912 -6.487 1.00 73.12 128 ILE A N 1
ATOM 1028 C CA . ILE A 1 128 ? 7.679 -4.159 -5.978 1.00 73.12 128 ILE A CA 1
ATOM 1029 C C . ILE A 1 128 ? 7.283 -2.731 -5.572 1.00 73.12 128 ILE A C 1
ATOM 1031 O O . ILE A 1 128 ? 7.799 -2.205 -4.587 1.00 73.12 128 ILE A O 1
ATOM 1035 N N . TYR A 1 129 ? 6.356 -2.122 -6.312 1.00 79.56 129 TYR A N 1
ATOM 1036 C CA . TYR A 1 129 ? 5.991 -0.716 -6.182 1.00 79.56 129 TYR A CA 1
ATOM 1037 C C . TYR A 1 129 ? 4.634 -0.514 -5.486 1.00 79.56 129 TYR A C 1
ATOM 1039 O O . TYR A 1 129 ? 4.582 -0.293 -4.276 1.00 79.56 129 TYR A O 1
ATOM 1047 N N . CYS A 1 130 ? 3.522 -0.633 -6.224 1.00 81.50 130 CYS A N 1
ATOM 1048 C CA . CYS A 1 130 ? 2.181 -0.272 -5.745 1.00 81.50 130 CYS A CA 1
ATOM 1049 C C . CYS A 1 130 ? 1.757 -1.066 -4.504 1.00 81.50 130 CYS A C 1
ATOM 1051 O O . CYS A 1 130 ? 1.240 -0.504 -3.539 1.00 81.50 130 CYS A O 1
ATOM 1053 N N . ARG A 1 131 ? 1.967 -2.383 -4.530 1.00 86.06 131 ARG A N 1
ATOM 1054 C CA . ARG A 1 131 ? 1.499 -3.285 -3.471 1.00 86.06 131 ARG A CA 1
ATOM 1055 C C . ARG A 1 131 ? 2.327 -3.157 -2.209 1.00 86.06 131 ARG A C 1
ATOM 1057 O O . ARG A 1 131 ? 1.785 -3.141 -1.111 1.00 86.06 131 ARG A O 1
ATOM 1064 N N . THR A 1 132 ? 3.638 -3.006 -2.368 1.00 89.12 132 THR A N 1
ATOM 1065 C CA . THR A 1 132 ? 4.528 -2.787 -1.230 1.00 89.12 132 THR A CA 1
ATOM 1066 C C . THR A 1 132 ? 4.254 -1.439 -0.556 1.00 89.12 132 THR A C 1
ATOM 1068 O O . THR A 1 132 ? 4.277 -1.357 0.670 1.00 89.12 132 THR A O 1
ATOM 1071 N N . PHE A 1 133 ? 3.911 -0.409 -1.330 1.00 90.25 133 PHE A N 1
ATOM 1072 C CA . PHE A 1 133 ? 3.456 0.869 -0.789 1.00 90.25 133 PHE A CA 1
ATOM 1073 C C . PHE A 1 133 ? 2.146 0.728 0.009 1.00 90.25 133 PHE A C 1
ATOM 1075 O O . PHE A 1 133 ? 2.070 1.186 1.148 1.00 90.25 133 PHE A O 1
ATOM 1082 N N . ALA A 1 134 ? 1.137 0.033 -0.535 1.00 90.12 134 ALA A N 1
ATOM 1083 C CA . ALA A 1 134 ? -0.120 -0.232 0.174 1.00 90.12 134 ALA A CA 1
ATOM 1084 C C . ALA A 1 134 ? 0.092 -1.042 1.466 1.00 90.12 134 ALA A C 1
ATOM 1086 O O . ALA A 1 134 ? -0.482 -0.710 2.503 1.00 90.12 134 ALA A O 1
ATOM 1087 N N . LYS A 1 135 ? 0.972 -2.053 1.428 1.00 94.19 135 LYS A N 1
ATOM 1088 C CA . LYS A 1 135 ? 1.406 -2.791 2.620 1.00 94.19 135 LYS A CA 1
ATOM 1089 C C . LYS A 1 135 ? 2.005 -1.847 3.665 1.00 94.19 135 LYS A C 1
ATOM 1091 O O . LYS A 1 135 ? 1.603 -1.903 4.819 1.00 94.19 135 LYS A O 1
ATOM 1096 N N . GLY A 1 136 ? 2.913 -0.960 3.252 1.00 95.25 136 GLY A N 1
ATOM 1097 C CA . GLY A 1 136 ? 3.535 0.029 4.132 1.00 95.25 136 GLY A CA 1
ATOM 1098 C C . GLY A 1 136 ? 2.519 0.908 4.859 1.00 95.25 136 GLY A C 1
ATOM 1099 O O . GLY A 1 136 ? 2.633 1.080 6.068 1.00 95.25 136 GLY A O 1
ATOM 1100 N N . ILE A 1 137 ? 1.495 1.402 4.150 1.00 94.69 137 ILE A N 1
ATOM 1101 C CA . ILE A 1 137 ? 0.426 2.220 4.751 1.00 94.69 137 ILE A CA 1
ATOM 1102 C C . ILE A 1 137 ? -0.246 1.479 5.907 1.00 94.69 137 ILE A C 1
ATOM 1104 O O . ILE A 1 137 ? -0.425 2.052 6.976 1.00 94.69 137 ILE A O 1
ATOM 1108 N N . VAL A 1 138 ? -0.628 0.220 5.693 1.00 95.50 138 VAL A N 1
ATOM 1109 C CA . VAL A 1 138 ? -1.400 -0.558 6.673 1.00 95.50 138 VAL A CA 1
ATOM 1110 C C . VAL A 1 138 ? -0.528 -1.046 7.831 1.00 95.50 138 VAL A C 1
ATOM 1112 O O . VAL A 1 138 ? -1.006 -1.093 8.962 1.00 95.50 138 VAL A O 1
ATOM 1115 N N . SER A 1 139 ? 0.756 -1.328 7.589 1.00 96.00 139 SER A N 1
ATOM 1116 C CA . SER A 1 139 ? 1.705 -1.758 8.628 1.00 96.00 139 SER A CA 1
ATOM 1117 C C . SER A 1 139 ? 1.874 -0.749 9.768 1.00 96.00 139 SER A C 1
ATOM 1119 O O . SER A 1 139 ? 2.293 -1.139 10.851 1.00 96.00 139 SER A O 1
ATOM 1121 N N . VAL A 1 140 ? 1.500 0.523 9.589 1.00 97.44 140 VAL A N 1
ATOM 1122 C CA . VAL A 1 140 ? 1.483 1.485 10.702 1.00 97.44 140 VAL A CA 1
ATOM 1123 C C . VAL A 1 140 ? 0.537 1.064 11.831 1.00 97.44 140 VAL A C 1
ATOM 1125 O O . VAL A 1 140 ? 0.817 1.314 12.998 1.00 97.44 140 VAL A O 1
ATOM 1128 N N . LEU A 1 141 ? -0.583 0.418 11.493 1.00 96.44 141 LEU A N 1
ATOM 1129 C CA . LEU A 1 141 ? -1.559 -0.032 12.479 1.00 96.44 141 LEU A CA 1
ATOM 1130 C C . LEU A 1 141 ? -1.002 -1.206 13.288 1.00 96.44 141 LEU A C 1
ATOM 1132 O O . LEU A 1 141 ? -1.182 -1.239 14.495 1.00 96.44 141 LEU A O 1
ATOM 1136 N N . GLU A 1 142 ? -0.278 -2.123 12.650 1.00 94.19 142 GLU A N 1
ATOM 1137 C CA . GLU A 1 142 ? 0.406 -3.232 13.330 1.00 94.19 142 GLU A CA 1
ATOM 1138 C C . GLU A 1 142 ? 1.480 -2.727 14.312 1.00 94.19 142 GLU A C 1
ATOM 1140 O O . GLU A 1 142 ? 1.546 -3.193 15.445 1.00 94.19 142 GLU A O 1
ATOM 1145 N N . GLU A 1 143 ? 2.260 -1.708 13.934 1.00 95.88 143 GLU A N 1
ATOM 1146 C CA . GLU A 1 143 ? 3.280 -1.116 14.820 1.00 95.88 143 GLU A CA 1
ATOM 1147 C C . GLU A 1 143 ? 2.681 -0.360 16.021 1.00 95.88 143 GLU A C 1
ATOM 1149 O O . GLU A 1 143 ? 3.271 -0.328 17.102 1.00 95.88 143 GLU A O 1
ATOM 1154 N N . LEU A 1 144 ? 1.514 0.271 15.852 1.00 96.38 144 LEU A N 1
ATOM 1155 C CA . LEU A 1 144 ? 0.850 1.038 16.916 1.00 96.38 144 LEU A CA 1
ATOM 1156 C C . LEU A 1 144 ? -0.047 0.176 17.818 1.00 96.38 144 LEU A C 1
ATOM 1158 O O . LEU A 1 144 ? -0.321 0.565 18.955 1.00 96.38 144 LEU A O 1
ATOM 1162 N N . PHE A 1 145 ? -0.491 -0.977 17.322 1.00 94.88 145 PHE A N 1
ATOM 1163 C CA . PHE A 1 145 ? -1.349 -1.934 18.016 1.00 94.88 145 PHE A CA 1
ATOM 1164 C C . PHE A 1 145 ? -0.660 -3.306 18.020 1.00 94.88 145 PHE A C 1
ATOM 1166 O O . PHE A 1 145 ? -1.025 -4.178 17.238 1.00 94.88 145 PHE A O 1
ATOM 1173 N N . PRO A 1 146 ? 0.346 -3.535 18.881 1.00 89.75 146 PRO A N 1
ATOM 1174 C CA . PRO A 1 146 ? 1.175 -4.745 18.839 1.00 89.75 146 PRO A CA 1
ATOM 1175 C C . PRO A 1 146 ? 0.398 -6.051 19.084 1.00 89.75 146 PRO A C 1
ATOM 1177 O O . PRO A 1 146 ? 0.924 -7.142 18.871 1.00 89.75 146 PRO A O 1
ATOM 1180 N N . GLU A 1 147 ? -0.843 -5.965 19.563 1.00 90.31 147 GLU A N 1
ATOM 1181 C CA . GLU A 1 147 ? -1.763 -7.089 19.677 1.00 90.31 147 GLU A CA 1
ATOM 1182 C C . GLU A 1 147 ? -2.323 -7.574 18.332 1.00 90.31 147 GLU A C 1
ATOM 1184 O O . GLU A 1 147 ? -2.825 -8.693 18.270 1.00 90.31 147 GLU A O 1
ATOM 1189 N N . ILE A 1 148 ? -2.268 -6.783 17.259 1.00 92.25 148 ILE A N 1
ATOM 1190 C CA . ILE A 1 148 ? -2.711 -7.215 15.930 1.00 92.25 148 ILE A CA 1
ATOM 1191 C C . ILE A 1 148 ? -1.516 -7.631 15.076 1.00 92.25 148 ILE A C 1
ATOM 1193 O O . ILE A 1 148 ? -0.450 -7.036 15.140 1.00 92.25 148 ILE A O 1
ATOM 1197 N N . VAL A 1 149 ? -1.724 -8.635 14.233 1.00 93.69 149 VAL A N 1
ATOM 1198 C CA . VAL A 1 149 ? -0.801 -9.037 13.170 1.00 93.69 149 VAL A CA 1
ATOM 1199 C C . VAL A 1 149 ? -1.538 -8.929 11.843 1.00 93.69 149 VAL A C 1
ATOM 1201 O O . VAL A 1 149 ? -2.678 -9.392 11.728 1.00 93.69 149 VAL A O 1
ATOM 1204 N N . ILE A 1 150 ? -0.910 -8.327 10.834 1.00 94.50 150 ILE A N 1
ATOM 1205 C CA . ILE A 1 150 ? -1.516 -8.133 9.512 1.00 94.50 150 ILE A CA 1
ATOM 1206 C C . ILE A 1 150 ? -0.701 -8.875 8.455 1.00 94.50 150 ILE A C 1
ATOM 1208 O O . ILE A 1 150 ? 0.337 -8.416 7.976 1.00 94.50 150 ILE A O 1
ATOM 1212 N N . ASN A 1 151 ? -1.228 -10.012 8.006 1.00 94.75 151 ASN A N 1
ATOM 1213 C CA . ASN A 1 151 ? -0.647 -10.741 6.888 1.00 94.75 151 ASN A CA 1
ATOM 1214 C C . ASN A 1 151 ? -1.130 -10.148 5.562 1.00 94.75 151 ASN A C 1
ATOM 1216 O O . ASN A 1 151 ? -2.329 -10.090 5.289 1.00 94.75 151 ASN A O 1
ATOM 1220 N N . PHE A 1 152 ? -0.186 -9.744 4.715 1.00 93.38 152 PHE A N 1
ATOM 1221 C CA . PHE A 1 152 ? -0.467 -9.192 3.392 1.00 93.38 152 PHE A CA 1
ATOM 1222 C C . PHE A 1 152 ? -0.257 -10.236 2.291 1.00 93.38 152 PHE A C 1
ATOM 1224 O O . PHE A 1 152 ? 0.824 -10.825 2.200 1.00 93.38 152 PHE A O 1
ATOM 1231 N N . TYR A 1 153 ? -1.249 -10.400 1.416 1.00 90.94 153 TYR A N 1
ATOM 1232 C CA . TYR A 1 153 ? -1.212 -11.326 0.286 1.00 90.94 153 TYR A CA 1
ATOM 1233 C C . TYR A 1 153 ? -1.557 -10.636 -1.034 1.00 90.94 153 TYR A C 1
ATOM 1235 O O . TYR A 1 153 ? -2.515 -9.868 -1.139 1.00 90.94 153 TYR A O 1
ATOM 1243 N N . ASN A 1 154 ? -0.801 -10.995 -2.071 1.00 85.94 154 ASN A N 1
ATOM 1244 C CA . ASN A 1 154 ? -1.122 -10.675 -3.457 1.00 85.94 154 ASN A CA 1
ATOM 1245 C C . ASN A 1 154 ? -2.020 -11.789 -3.999 1.00 85.94 154 ASN A C 1
ATOM 1247 O O . ASN A 1 154 ? -1.524 -12.887 -4.240 1.00 85.94 154 ASN A O 1
ATOM 1251 N N . VAL A 1 155 ? -3.317 -11.529 -4.164 1.00 88.25 155 VAL A N 1
ATOM 1252 C CA . VAL A 1 155 ? -4.277 -12.567 -4.571 1.00 88.25 155 VAL A CA 1
ATOM 1253 C C . VAL A 1 155 ? -4.312 -12.714 -6.086 1.00 88.25 155 VAL A C 1
ATOM 1255 O O . VAL A 1 155 ? -4.216 -13.826 -6.592 1.00 88.25 155 VAL A O 1
ATOM 1258 N N . SER A 1 156 ? -4.421 -11.600 -6.809 1.00 88.00 156 SER A N 1
ATOM 1259 C CA . SER A 1 156 ? -4.416 -11.599 -8.274 1.00 88.00 156 SER A CA 1
ATOM 1260 C C . SER A 1 156 ? -3.880 -10.292 -8.839 1.00 88.00 156 SER A C 1
ATOM 1262 O O . SER A 1 156 ? -3.892 -9.245 -8.188 1.00 88.00 156 SER A O 1
ATOM 1264 N N . SER A 1 157 ? -3.383 -10.343 -10.067 1.00 84.38 157 SER A N 1
ATOM 1265 C CA . SER A 1 157 ? -2.888 -9.222 -10.856 1.00 84.38 157 SER A CA 1
ATOM 1266 C C . SER A 1 157 ? -3.577 -9.191 -12.214 1.00 84.38 157 SER A C 1
ATOM 1268 O O . SER A 1 157 ? -3.814 -10.227 -12.826 1.00 84.38 157 SER A O 1
ATOM 1270 N N . ARG A 1 158 ? -3.753 -7.994 -12.780 1.00 82.94 158 ARG A N 1
ATOM 1271 C CA . ARG A 1 158 ? -4.098 -7.822 -14.206 1.00 82.94 158 ARG A CA 1
ATOM 1272 C C . ARG A 1 158 ? -3.070 -8.432 -15.164 1.00 82.94 158 ARG A C 1
ATOM 1274 O O . ARG A 1 158 ? -3.325 -8.536 -16.356 1.00 82.94 158 ARG A O 1
ATOM 1281 N N . ARG A 1 159 ? -1.892 -8.806 -14.658 1.00 79.94 159 ARG A N 1
ATOM 1282 C CA . ARG A 1 159 ? -0.877 -9.549 -15.415 1.00 79.94 159 ARG A CA 1
ATOM 1283 C C . ARG A 1 159 ? -1.173 -11.043 -15.514 1.00 79.94 159 ARG A C 1
ATOM 1285 O O . ARG A 1 159 ? -0.627 -11.687 -16.398 1.00 79.94 159 ARG A O 1
ATOM 1292 N N . ASP A 1 160 ? -2.052 -11.569 -14.665 1.00 82.06 160 ASP A N 1
ATOM 1293 C CA . ASP A 1 160 ? -2.376 -12.998 -14.630 1.00 82.06 160 ASP A CA 1
ATOM 1294 C C . ASP A 1 160 ? -3.333 -13.391 -15.772 1.00 82.06 160 ASP A C 1
ATOM 1296 O O . ASP A 1 160 ? -3.508 -14.572 -16.063 1.00 82.06 160 ASP A O 1
ATOM 1300 N N . GLY A 1 161 ? -3.969 -12.415 -16.433 1.00 79.88 161 GLY A N 1
ATOM 1301 C CA . GLY A 1 161 ? -4.916 -12.649 -17.522 1.00 79.88 161 GLY A CA 1
ATOM 1302 C C . GLY A 1 161 ? -5.625 -11.379 -17.997 1.00 79.88 161 GLY A C 1
ATOM 1303 O O . GLY A 1 161 ? -5.656 -10.367 -17.302 1.00 79.88 161 GLY A O 1
ATOM 1304 N N . LYS A 1 162 ? -6.214 -11.437 -19.201 1.00 74.06 162 LYS A N 1
ATOM 1305 C CA . LYS A 1 162 ? -6.865 -10.285 -19.864 1.00 74.06 162 LYS A CA 1
ATOM 1306 C C . LYS A 1 162 ? -8.061 -9.710 -19.095 1.00 74.06 162 LYS A C 1
ATOM 1308 O O . LYS A 1 162 ? -8.314 -8.515 -19.209 1.00 74.06 162 LYS A O 1
ATOM 1313 N N . ASP A 1 163 ? -8.730 -10.544 -18.305 1.00 80.50 163 ASP A N 1
ATOM 1314 C CA . ASP A 1 163 ? -9.917 -10.183 -17.521 1.00 80.50 163 ASP A CA 1
ATOM 1315 C C . ASP A 1 163 ? -9.653 -10.264 -16.006 1.00 80.50 163 ASP A C 1
ATOM 1317 O O . ASP A 1 163 ? -10.581 -10.288 -15.201 1.00 80.50 163 ASP A O 1
ATOM 1321 N N . SER A 1 164 ? -8.380 -10.338 -15.603 1.00 84.19 164 SER A N 1
ATOM 1322 C CA . SER A 1 164 ? -8.004 -10.494 -14.200 1.00 84.19 164 SER A CA 1
ATOM 1323 C C . SER A 1 164 ? -8.067 -9.160 -13.458 1.00 84.19 164 SER A C 1
ATOM 1325 O O . SER A 1 164 ? -7.430 -8.181 -13.848 1.00 84.19 164 SER A O 1
ATOM 1327 N N . ASP A 1 165 ? -8.793 -9.129 -12.343 1.00 87.62 165 ASP A N 1
ATOM 1328 C CA . ASP A 1 165 ? -8.791 -7.998 -11.416 1.00 87.62 165 ASP A CA 1
ATOM 1329 C C . ASP A 1 165 ? -7.459 -7.932 -10.640 1.00 87.62 165 ASP A C 1
ATOM 1331 O O . ASP A 1 165 ? -6.787 -8.947 -10.424 1.00 87.62 165 ASP A O 1
ATOM 1335 N N . CYS A 1 166 ? -7.064 -6.736 -10.191 1.00 87.56 166 CYS A N 1
ATOM 1336 C CA . CYS A 1 166 ? -6.010 -6.623 -9.179 1.00 87.56 166 CYS A CA 1
ATOM 1337 C C . CYS A 1 166 ? -6.653 -6.782 -7.807 1.00 87.56 166 CYS A C 1
ATOM 1339 O O . CYS A 1 166 ? -7.508 -5.964 -7.462 1.00 87.56 166 CYS A O 1
ATOM 1341 N N . ARG A 1 167 ? -6.238 -7.800 -7.051 1.00 90.88 167 ARG A N 1
ATOM 1342 C CA . ARG A 1 167 ? -6.747 -8.053 -5.707 1.00 90.88 167 ARG A CA 1
ATOM 1343 C C . ARG A 1 167 ? -5.606 -8.215 -4.714 1.00 90.88 167 ARG A C 1
ATOM 1345 O O . ARG A 1 167 ? -4.738 -9.081 -4.864 1.00 90.88 167 ARG A O 1
ATOM 1352 N N . GLU A 1 168 ? -5.648 -7.406 -3.671 1.00 93.00 168 GLU A N 1
ATOM 1353 C CA . GLU A 1 168 ? -4.793 -7.498 -2.496 1.00 93.00 168 GLU A CA 1
ATOM 1354 C C . GLU A 1 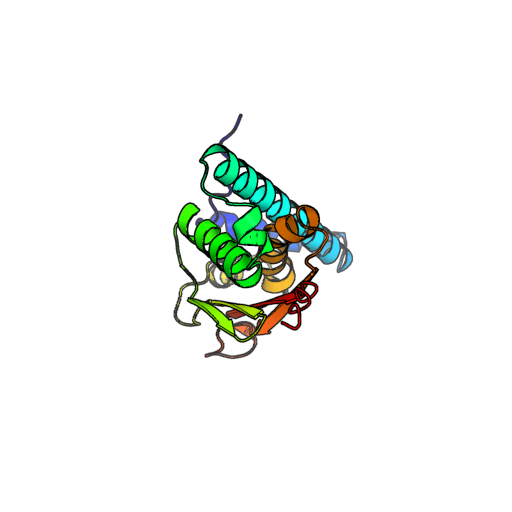168 ? -5.634 -7.894 -1.275 1.00 93.00 168 GLU A C 1
ATOM 1356 O O . GLU A 1 168 ? -6.812 -7.549 -1.177 1.00 93.00 168 GLU A O 1
ATOM 1361 N N . ALA A 1 169 ? -5.035 -8.634 -0.345 1.00 95.44 169 ALA A N 1
ATOM 1362 C CA . ALA A 1 169 ? -5.699 -9.102 0.865 1.00 95.44 169 ALA A CA 1
ATOM 1363 C C . ALA A 1 169 ? -4.859 -8.798 2.106 1.00 95.44 169 ALA A C 1
ATOM 1365 O O . ALA A 1 169 ? -3.666 -9.100 2.154 1.00 95.44 169 ALA A O 1
ATOM 1366 N N . PHE A 1 170 ? -5.507 -8.236 3.120 1.00 96.38 170 PHE A N 1
ATOM 1367 C CA . PHE A 1 170 ? -4.952 -7.958 4.437 1.00 96.38 170 PHE A CA 1
ATOM 1368 C C . PHE A 1 170 ? -5.689 -8.846 5.435 1.00 96.38 170 PHE A C 1
ATOM 1370 O O . PHE A 1 170 ? -6.833 -8.569 5.781 1.00 96.38 170 PHE A O 1
ATOM 1377 N N . GLN A 1 171 ? -5.080 -9.950 5.854 1.00 96.56 171 GLN A N 1
ATOM 1378 C CA . GLN A 1 171 ? -5.643 -10.821 6.880 1.00 96.56 171 GLN A CA 1
ATOM 1379 C C . GLN A 1 171 ? -5.216 -10.324 8.257 1.00 96.56 171 GLN A C 1
ATOM 1381 O O . GLN A 1 171 ? -4.028 -10.289 8.568 1.00 96.56 171 GLN A O 1
ATOM 1386 N N . ILE A 1 172 ? -6.197 -9.984 9.082 1.00 95.50 172 ILE A N 1
ATOM 1387 C CA . ILE A 1 172 ? -6.004 -9.475 10.430 1.00 95.50 172 ILE A CA 1
ATOM 1388 C C . ILE A 1 172 ? -6.105 -10.646 11.403 1.00 95.50 172 ILE A C 1
ATOM 1390 O O . ILE A 1 172 ? -7.121 -11.342 11.491 1.00 95.50 172 ILE A O 1
ATOM 1394 N N . LEU A 1 173 ? -5.031 -10.868 12.145 1.00 92.38 173 LEU A N 1
ATOM 1395 C CA . LEU A 1 173 ? -4.969 -11.799 13.257 1.00 92.38 173 LEU A CA 1
ATOM 1396 C C . LEU A 1 173 ? -4.875 -10.963 14.527 1.00 92.38 173 LEU A C 1
ATOM 1398 O O . LEU A 1 173 ? -3.855 -10.351 14.806 1.00 92.38 173 LEU A O 1
ATOM 1402 N N . SER A 1 174 ? -5.956 -10.918 15.288 1.00 80.81 174 SER A N 1
ATOM 1403 C CA . SER A 1 174 ? -5.962 -10.355 16.635 1.00 80.81 174 SER A CA 1
ATOM 1404 C C . SER A 1 174 ? -6.202 -11.511 17.604 1.00 80.81 174 SER A C 1
ATOM 1406 O O . SER A 1 174 ? -6.924 -12.452 17.237 1.00 80.81 174 SER A O 1
ATOM 1408 N N . PRO A 1 175 ? -5.613 -11.518 18.814 1.00 65.50 175 PRO A N 1
ATOM 1409 C CA . PRO A 1 175 ? -6.033 -12.452 19.838 1.00 65.50 175 PRO A CA 1
ATOM 1410 C C . PRO A 1 175 ? -7.541 -12.282 19.996 1.00 65.50 175 PRO A C 1
ATOM 1412 O O . PRO A 1 175 ? -8.022 -11.196 20.322 1.00 65.50 175 PRO A O 1
ATOM 1415 N N . LYS A 1 176 ? -8.296 -13.354 19.713 1.00 52.75 176 LYS A N 1
ATOM 1416 C CA . LYS A 1 176 ? -9.724 -13.403 20.028 1.00 52.75 176 LYS A CA 1
ATOM 1417 C C . LYS A 1 176 ? -9.864 -12.875 21.450 1.00 52.75 176 LYS A C 1
ATOM 1419 O O . LYS A 1 176 ? -9.230 -13.427 22.354 1.00 52.75 176 LYS A O 1
ATOM 1424 N N . ARG A 1 177 ? -10.684 -11.838 21.660 1.00 48.47 177 ARG A N 1
ATOM 1425 C CA . ARG A 1 177 ? -11.225 -11.598 22.999 1.00 48.47 177 ARG A CA 1
ATOM 1426 C C . ARG A 1 177 ? -11.731 -12.952 23.472 1.00 48.47 177 ARG A C 1
ATOM 1428 O O . ARG A 1 177 ? -12.532 -13.576 22.779 1.00 48.47 177 ARG A O 1
ATOM 1435 N N . VAL A 1 178 ? -11.181 -13.426 24.587 1.00 42.09 178 VAL A N 1
ATOM 1436 C CA . VAL A 1 178 ? -11.757 -14.540 25.328 1.00 42.09 178 VAL A CA 1
ATOM 1437 C C . VAL A 1 178 ? -13.219 -14.154 25.505 1.00 42.09 178 VAL A C 1
ATOM 1439 O O . VAL A 1 178 ? -13.515 -13.155 26.160 1.00 42.09 178 VAL A O 1
ATOM 1442 N N . GLU A 1 179 ? -14.118 -14.853 24.814 1.00 39.72 179 GLU A N 1
ATOM 1443 C CA . GLU A 1 179 ? -15.538 -14.772 25.112 1.00 39.72 179 GLU A CA 1
ATOM 1444 C C . GLU A 1 179 ? -15.635 -15.151 26.585 1.00 39.72 179 GLU A C 1
ATOM 1446 O O . GLU A 1 179 ? -15.320 -16.285 26.948 1.00 39.72 179 GLU A O 1
ATOM 1451 N N . ASN A 1 180 ? -15.940 -14.184 27.453 1.00 39.19 180 ASN A N 1
ATOM 1452 C CA . ASN A 1 180 ? -16.222 -14.498 28.845 1.00 39.19 180 ASN A CA 1
ATOM 1453 C C . ASN A 1 180 ? -17.365 -15.521 28.828 1.00 39.19 180 ASN A C 1
ATOM 1455 O O . ASN A 1 180 ? -18.447 -15.177 28.336 1.00 39.19 180 ASN A O 1
ATOM 1459 N N . PRO A 1 181 ? -17.163 -16.751 29.333 1.00 41.59 181 PRO A N 1
ATOM 1460 C CA . PRO A 1 181 ? -18.293 -17.614 29.585 1.00 41.59 181 PRO A CA 1
ATOM 1461 C C . PRO A 1 181 ? -19.095 -16.930 30.688 1.00 41.59 181 PRO A C 1
ATOM 1463 O O . PRO A 1 181 ? -18.558 -16.589 31.745 1.00 41.59 181 PRO A O 1
ATOM 1466 N N . SER A 1 182 ? -20.349 -16.636 30.358 1.00 43.94 182 SER A N 1
ATOM 1467 C CA . SER A 1 182 ? -21.366 -16.217 31.321 1.00 43.94 182 SER A CA 1
ATOM 1468 C C . SER A 1 182 ? -21.549 -17.290 32.387 1.00 43.94 182 SER A C 1
ATOM 1470 O O . SER A 1 182 ? -21.469 -18.485 32.018 1.00 43.94 182 SER A O 1
#

Foldseek 3Di:
DDPPPPLVVDLVVLQVVLQVLVVQCVVPNPVSLVVLLVVLLQLLLVVLVVQVVVCVVVVNDDPVVCLVPVQVVLLVLLQVVDVVSDDDQFDWDDDDQKIKGKDWLPGDDSNVVSCVVHPHDDPCPCVSHVQSSNNSNSVNVCVVCVQKDWDKDFPWDCVVDVRIIGMIMTGIDGPPPPPPDD